Protein AF-A6K0W7-F1 (afdb_monomer_lite)

Secondary structure (DSSP, 8-state):
------------TTT-------GGGGSHHHHHTT-TT----------------------

Radius of gyration: 18.49 Å; chains: 1; bounding box: 44×36×51 Å

Foldseek 3Di:
DDPPPQPPCPVDVPDDDDDDDDPPCVDVVVVCVPCVVDDDRDDDDDDDDPDDPPPPPDD

Sequence (59 aa):
MASSDCEDHAGQEGETFLYFAYGSNLLTERIHLRNPSAVFCCVARLQVSAVVPDTRRAG

Structure (mmCIF, N/CA/C/O backbone):
data_AF-A6K0W7-F1
#
_entry.id   AF-A6K0W7-F1
#
loop_
_atom_site.group_PDB
_atom_site.id
_atom_site.type_symbol
_atom_site.label_atom_id
_atom_site.label_alt_id
_atom_site.label_comp_id
_atom_site.label_asym_id
_atom_site.label_entity_id
_atom_site.label_seq_id
_atom_site.pdbx_PDB_ins_code
_atom_site.Cartn_x
_atom_site.Cartn_y
_atom_site.Cartn_z
_atom_site.occupancy
_atom_site.B_iso_or_equiv
_atom_site.auth_seq_id
_atom_site.auth_comp_id
_atom_site.auth_asym_id
_atom_site.auth_atom_id
_atom_site.pdbx_PDB_model_num
ATOM 1 N N . MET A 1 1 ? -14.188 2.483 -19.691 1.00 40.97 1 MET A N 1
ATOM 2 C CA . MET A 1 1 ? -14.496 1.752 -18.448 1.00 40.97 1 MET A CA 1
ATOM 3 C C . MET A 1 1 ? -13.767 0.430 -18.533 1.00 40.97 1 MET A C 1
ATOM 5 O O . MET A 1 1 ? -14.061 -0.329 -19.442 1.00 40.97 1 MET A O 1
ATOM 9 N N . ALA A 1 2 ? -12.769 0.217 -17.682 1.00 38.12 2 ALA A N 1
ATOM 10 C CA . ALA A 1 2 ? -12.106 -1.070 -17.534 1.00 38.12 2 ALA A CA 1
ATOM 11 C C . ALA A 1 2 ? -12.393 -1.526 -16.104 1.00 38.12 2 ALA A C 1
ATOM 13 O O . ALA A 1 2 ? -11.752 -1.065 -15.162 1.00 38.12 2 ALA A O 1
ATOM 14 N N . SER A 1 3 ? -13.431 -2.339 -15.936 1.00 51.28 3 SER A N 1
ATOM 15 C CA . SER A 1 3 ? -13.530 -3.223 -14.783 1.00 51.28 3 SER A CA 1
ATOM 16 C C . SER A 1 3 ? -12.437 -4.265 -14.984 1.00 51.28 3 SER A C 1
ATOM 18 O O . SER A 1 3 ? -12.612 -5.227 -15.724 1.00 51.28 3 SER A O 1
ATOM 20 N N . SER A 1 4 ? -11.250 -3.988 -14.449 1.00 53.47 4 SER A N 1
ATOM 21 C CA . SER A 1 4 ? -10.262 -5.039 -14.266 1.00 53.47 4 SER A CA 1
ATOM 22 C C . SER A 1 4 ? -10.764 -5.829 -13.071 1.00 53.47 4 SER A C 1
ATOM 24 O O . SER A 1 4 ? -10.654 -5.357 -11.939 1.00 53.47 4 SER A O 1
ATOM 26 N N . ASP A 1 5 ? -11.396 -6.964 -13.345 1.00 50.62 5 ASP A N 1
ATOM 27 C CA . ASP A 1 5 ? -11.711 -7.960 -12.335 1.00 50.62 5 ASP A CA 1
ATOM 28 C C . ASP A 1 5 ? -10.374 -8.416 -11.742 1.00 50.62 5 ASP A C 1
ATOM 30 O O . ASP A 1 5 ? -9.629 -9.197 -12.331 1.00 50.62 5 ASP A O 1
ATOM 34 N N . CYS A 1 6 ? -10.000 -7.802 -10.619 1.00 57.09 6 CYS A N 1
ATOM 35 C CA . CYS A 1 6 ? -8.934 -8.300 -9.770 1.00 57.09 6 CYS A CA 1
ATOM 36 C C . CYS A 1 6 ? -9.473 -9.604 -9.201 1.00 57.09 6 CYS A C 1
ATOM 38 O O . CYS A 1 6 ? -10.289 -9.572 -8.281 1.00 57.09 6 CYS A O 1
ATOM 40 N N . GLU A 1 7 ? -9.093 -10.725 -9.810 1.00 57.31 7 GLU A N 1
ATOM 41 C CA . GLU A 1 7 ? -9.470 -12.034 -9.305 1.00 57.31 7 GLU A CA 1
ATOM 42 C C . GLU A 1 7 ? -9.030 -12.135 -7.843 1.00 57.31 7 GLU A C 1
ATOM 44 O O . GLU A 1 7 ? -7.854 -12.001 -7.494 1.00 57.31 7 GLU A O 1
ATOM 49 N N . ASP A 1 8 ? -10.033 -12.290 -6.985 1.00 58.06 8 ASP A N 1
ATOM 50 C CA . ASP A 1 8 ? -9.893 -12.538 -5.565 1.00 58.06 8 ASP A CA 1
ATOM 51 C C . ASP A 1 8 ? -9.328 -13.950 -5.406 1.00 58.06 8 ASP A C 1
ATOM 53 O O . ASP A 1 8 ? -10.051 -14.939 -5.308 1.00 58.06 8 ASP A O 1
ATOM 57 N N . HIS A 1 9 ? -8.001 -14.070 -5.428 1.00 57.31 9 HIS A N 1
ATOM 58 C CA . HIS A 1 9 ? -7.318 -15.273 -4.970 1.00 57.31 9 HI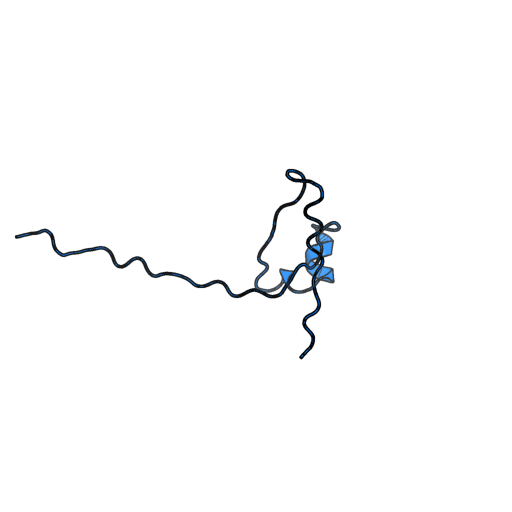S A CA 1
ATOM 59 C C . HIS A 1 9 ? -7.391 -15.347 -3.436 1.00 57.31 9 HIS A C 1
ATOM 61 O O . HIS A 1 9 ? -6.370 -15.374 -2.751 1.00 57.31 9 HIS A O 1
ATOM 67 N N . ALA A 1 10 ? -8.603 -15.440 -2.887 1.00 54.28 10 ALA A N 1
ATOM 68 C CA . ALA A 1 10 ? -8.881 -15.837 -1.508 1.00 54.28 10 ALA A CA 1
ATOM 69 C C . ALA A 1 10 ? -8.608 -17.344 -1.296 1.00 54.28 10 ALA A C 1
ATOM 71 O O . ALA A 1 10 ? -9.375 -18.064 -0.668 1.00 54.28 10 ALA A O 1
ATOM 72 N N . GLY A 1 11 ? -7.509 -17.854 -1.863 1.00 49.28 11 GLY A N 1
ATOM 73 C CA . GLY A 1 11 ? -7.145 -19.272 -1.856 1.00 49.28 11 GLY A CA 1
ATOM 74 C C . GLY A 1 11 ? -6.392 -19.736 -0.609 1.00 49.28 11 GLY A C 1
ATOM 75 O O . GLY A 1 11 ? -6.006 -20.898 -0.546 1.00 49.28 11 GLY A O 1
ATOM 76 N N . GLN A 1 12 ? -6.158 -18.858 0.370 1.00 50.47 12 GLN A N 1
ATOM 77 C CA . GLN A 1 12 ? -5.546 -19.200 1.655 1.00 50.47 12 GLN A CA 1
ATOM 78 C C . GLN A 1 12 ? -6.150 -18.316 2.748 1.00 50.47 12 GLN A C 1
ATOM 80 O O . GLN A 1 12 ? -5.603 -17.271 3.109 1.00 50.47 12 GLN A O 1
ATOM 85 N N . GLU A 1 13 ? -7.314 -18.722 3.249 1.00 54.28 13 GLU A N 1
ATOM 86 C CA . GLU A 1 13 ? -8.009 -18.102 4.381 1.00 54.28 13 GLU A CA 1
ATOM 87 C C . GLU A 1 13 ? -7.157 -18.236 5.663 1.00 54.28 13 GLU A C 1
ATOM 89 O O . GLU A 1 13 ? -7.381 -19.103 6.502 1.00 54.28 13 GLU A O 1
ATOM 94 N N . GLY A 1 14 ? -6.110 -17.416 5.794 1.00 60.47 14 GLY A N 1
ATOM 95 C CA . GLY A 1 14 ? -5.237 -17.381 6.972 1.00 60.47 14 GLY A CA 1
ATOM 96 C C . GLY A 1 14 ? -3.791 -16.931 6.741 1.00 60.47 14 GLY A C 1
ATOM 97 O O . GLY A 1 14 ? -3.119 -16.595 7.713 1.00 60.47 14 GLY A O 1
ATOM 98 N N . GLU A 1 15 ? -3.300 -16.889 5.498 1.00 82.31 15 GLU A N 1
ATOM 99 C CA . GLU A 1 15 ? -1.876 -16.595 5.222 1.00 82.31 15 GLU A CA 1
ATOM 100 C C . GLU A 1 15 ? -1.622 -15.171 4.704 1.00 82.31 15 GLU A C 1
ATOM 102 O O . GLU A 1 15 ? -0.490 -14.690 4.738 1.00 82.31 15 GLU A O 1
ATOM 107 N N . THR A 1 16 ? -2.667 -14.467 4.257 1.00 87.44 16 THR A N 1
ATOM 108 C CA . THR A 1 16 ? -2.55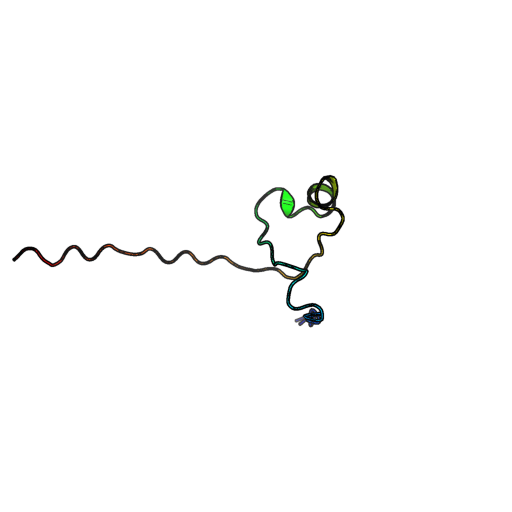1 -13.120 3.675 1.00 87.44 16 THR A CA 1
ATOM 109 C C . THR A 1 16 ? -3.463 -12.128 4.393 1.00 87.44 16 THR A C 1
ATOM 111 O O . THR A 1 16 ? -4.550 -12.474 4.848 1.00 87.44 16 THR A O 1
ATOM 114 N N . PHE A 1 17 ? -3.029 -10.870 4.485 1.00 93.00 17 PHE A N 1
ATOM 115 C CA . PHE A 1 17 ? -3.829 -9.759 4.998 1.00 93.00 17 PHE A CA 1
ATOM 116 C C . PHE A 1 17 ? -3.810 -8.588 4.013 1.00 93.00 17 PHE A C 1
ATOM 118 O O . PHE A 1 17 ? -2.861 -8.410 3.250 1.00 93.00 17 PHE A O 1
ATOM 125 N N . LEU A 1 18 ? -4.855 -7.761 4.051 1.00 93.88 18 LEU A N 1
ATOM 126 C CA . LEU A 1 18 ? -4.943 -6.557 3.229 1.00 93.88 18 LEU A CA 1
ATOM 127 C C . LEU A 1 18 ? -4.315 -5.362 3.954 1.00 93.88 18 LEU A C 1
ATOM 129 O O . LEU A 1 18 ? -4.605 -5.098 5.121 1.00 93.88 18 LEU A O 1
ATOM 133 N N . TYR A 1 19 ? -3.478 -4.608 3.240 1.00 95.12 19 TYR A N 1
ATOM 134 C CA . TYR A 1 19 ? -2.827 -3.396 3.734 1.00 95.12 19 TYR A CA 1
ATOM 135 C C . TYR A 1 19 ? -3.252 -2.182 2.904 1.00 95.12 19 TYR A C 1
ATOM 137 O O . TYR A 1 19 ? -2.939 -2.082 1.718 1.00 95.12 19 TYR A O 1
ATOM 145 N N . PHE A 1 20 ? -3.939 -1.228 3.537 1.00 95.94 20 PHE A N 1
ATOM 146 C CA . PHE A 1 20 ? -4.277 0.046 2.904 1.00 95.94 20 PHE A CA 1
ATOM 147 C C . PHE A 1 20 ? -3.075 0.999 2.960 1.00 95.94 20 PHE A C 1
ATOM 149 O O . PHE A 1 20 ? -2.818 1.648 3.977 1.00 95.94 20 PHE A O 1
ATOM 156 N N . ALA A 1 21 ? -2.321 1.075 1.864 1.00 97.00 21 ALA A N 1
ATOM 157 C CA . ALA A 1 21 ? -1.198 1.992 1.744 1.00 97.00 21 ALA A CA 1
ATOM 158 C C . ALA A 1 21 ? -1.672 3.442 1.565 1.00 97.00 21 ALA A C 1
ATOM 160 O O . ALA A 1 21 ? -2.563 3.742 0.773 1.00 97.00 21 ALA A O 1
ATOM 161 N N . TYR A 1 22 ? -1.004 4.363 2.252 1.00 96.19 22 TYR A N 1
ATOM 162 C CA . TYR A 1 22 ? -1.112 5.799 2.027 1.00 96.19 22 TYR A CA 1
ATOM 163 C C . TYR A 1 22 ? 0.292 6.416 2.074 1.00 96.19 22 TYR A C 1
ATOM 165 O O . TYR A 1 22 ? 1.188 5.928 2.767 1.00 96.19 22 TYR A O 1
ATOM 173 N N . GLY A 1 23 ? 0.524 7.472 1.293 1.00 96.69 23 GLY A N 1
ATOM 174 C CA . GLY A 1 23 ? 1.846 8.091 1.180 1.00 96.69 23 GLY A CA 1
ATOM 175 C C . GLY A 1 23 ? 2.860 7.217 0.434 1.00 96.69 23 GLY A C 1
ATOM 176 O O . GLY A 1 23 ? 2.574 6.667 -0.622 1.00 96.69 23 GLY A O 1
ATOM 177 N N . SER A 1 24 ? 4.082 7.104 0.954 1.00 97.38 24 SER A N 1
ATOM 178 C CA . SER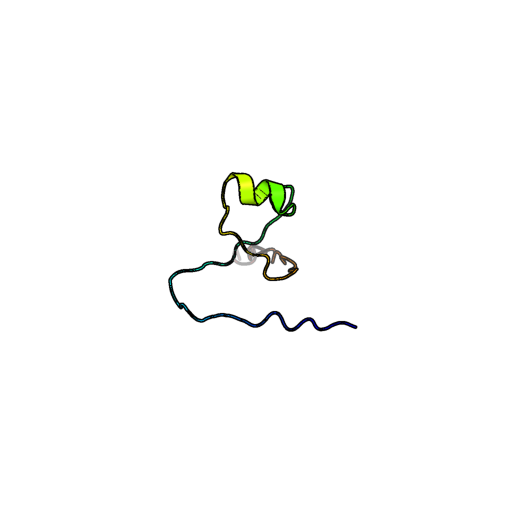 A 1 24 ? 5.222 6.583 0.187 1.00 97.38 24 SER A CA 1
ATOM 179 C C . SER A 1 24 ? 5.145 5.093 -0.174 1.00 97.38 24 SER A C 1
ATOM 181 O O . SER A 1 24 ? 5.760 4.665 -1.145 1.00 97.38 24 SER A O 1
ATOM 183 N N . ASN A 1 25 ? 4.379 4.308 0.588 1.00 96.94 25 ASN A N 1
ATOM 184 C CA . ASN A 1 25 ? 4.188 2.881 0.313 1.00 96.94 25 ASN A CA 1
ATOM 185 C C . ASN A 1 25 ? 3.266 2.625 -0.891 1.00 96.94 25 ASN A C 1
ATOM 187 O O . ASN A 1 25 ? 3.099 1.477 -1.280 1.00 96.94 25 ASN A O 1
ATOM 191 N N . LEU A 1 26 ? 2.695 3.678 -1.493 1.00 96.62 26 LEU A N 1
ATOM 192 C CA . LEU A 1 26 ? 2.012 3.593 -2.785 1.00 96.62 26 LEU A CA 1
ATOM 193 C C . LEU A 1 26 ? 2.977 3.263 -3.935 1.00 96.62 26 LEU A C 1
ATOM 195 O O . LEU A 1 26 ? 2.543 2.753 -4.962 1.00 96.62 26 LEU A O 1
ATOM 199 N N . LEU A 1 27 ? 4.275 3.554 -3.781 1.00 97.25 27 LEU A N 1
ATOM 200 C CA . LEU A 1 27 ? 5.283 3.184 -4.768 1.00 97.25 27 LEU A CA 1
ATOM 201 C C . LEU A 1 27 ? 5.720 1.733 -4.539 1.00 97.25 27 LEU A C 1
ATOM 203 O O . LEU A 1 27 ? 6.348 1.431 -3.522 1.00 97.25 27 LEU A O 1
ATOM 207 N N . THR A 1 28 ? 5.437 0.866 -5.512 1.00 94.75 28 THR A N 1
ATOM 208 C CA . THR A 1 28 ? 5.761 -0.571 -5.485 1.00 94.75 28 THR A CA 1
ATOM 209 C C . THR A 1 28 ? 7.223 -0.834 -5.126 1.00 94.75 28 THR A C 1
ATOM 211 O O . THR A 1 28 ? 7.510 -1.583 -4.197 1.00 94.75 28 THR A O 1
ATOM 214 N N . GLU A 1 29 ? 8.154 -0.130 -5.775 1.00 97.25 29 GLU A N 1
ATOM 215 C CA . GLU A 1 29 ? 9.591 -0.268 -5.507 1.00 97.25 29 GLU A CA 1
ATOM 216 C C . GLU A 1 29 ? 9.931 0.009 -4.041 1.00 97.25 29 GLU A C 1
ATOM 218 O O . GLU A 1 29 ? 10.723 -0.702 -3.428 1.00 97.25 29 GLU A O 1
ATOM 223 N N . ARG A 1 30 ? 9.288 1.016 -3.441 1.00 98.00 30 ARG A N 1
ATOM 224 C CA . ARG A 1 30 ? 9.541 1.398 -2.055 1.00 98.00 30 ARG A CA 1
ATOM 225 C C . ARG A 1 30 ? 8.977 0.391 -1.062 1.00 98.00 30 ARG A C 1
ATOM 227 O O . ARG A 1 30 ? 9.660 0.081 -0.086 1.00 98.00 30 ARG A O 1
ATOM 234 N N . ILE A 1 31 ? 7.750 -0.095 -1.264 1.00 97.69 31 ILE A N 1
ATOM 235 C CA . ILE A 1 31 ? 7.151 -1.085 -0.356 1.00 97.69 31 ILE A CA 1
ATOM 236 C C . ILE A 1 31 ?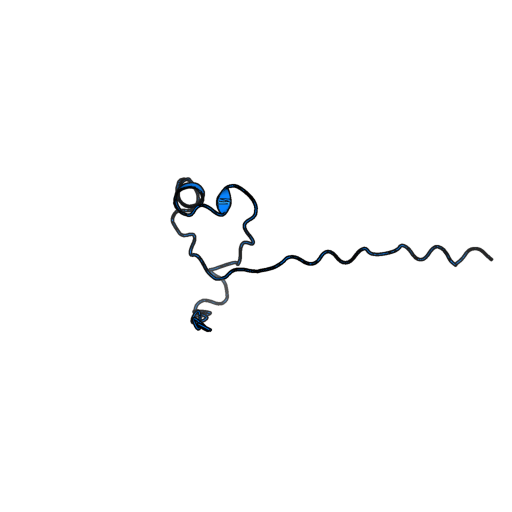 7.899 -2.423 -0.431 1.00 97.69 31 ILE A C 1
ATOM 238 O O . ILE A 1 31 ? 8.115 -3.052 0.609 1.00 97.69 31 ILE A O 1
ATOM 242 N N . HIS A 1 32 ? 8.393 -2.800 -1.614 1.00 98.19 32 HIS A N 1
ATOM 243 C CA . HIS A 1 32 ? 9.179 -4.017 -1.837 1.00 98.19 32 HIS A CA 1
ATOM 244 C C . HIS A 1 32 ? 10.569 -4.004 -1.197 1.00 98.19 32 HIS A C 1
ATOM 246 O O . HIS A 1 32 ? 11.091 -5.079 -0.916 1.00 98.19 32 HIS A O 1
ATOM 252 N N . LEU A 1 33 ? 11.138 -2.838 -0.853 1.00 98.00 33 LEU A N 1
ATOM 253 C CA . LEU A 1 33 ? 12.406 -2.768 -0.101 1.00 98.00 33 LEU A CA 1
ATOM 254 C C . LEU A 1 33 ? 12.352 -3.517 1.240 1.00 98.00 33 LEU A C 1
ATOM 256 O O . LEU A 1 33 ? 13.380 -3.991 1.718 1.00 98.00 33 LEU A O 1
ATOM 260 N N . ARG A 1 34 ? 11.176 -3.577 1.881 1.00 97.69 34 ARG A N 1
ATOM 261 C CA . ARG A 1 34 ? 10.974 -4.270 3.169 1.00 97.69 34 ARG A CA 1
ATOM 262 C C . ARG A 1 34 ? 9.909 -5.358 3.127 1.00 97.69 34 ARG A C 1
ATOM 264 O O . ARG A 1 34 ? 9.937 -6.244 3.969 1.00 97.69 34 ARG A O 1
ATOM 271 N N . ASN A 1 35 ? 8.988 -5.294 2.170 1.00 96.38 35 ASN A N 1
ATOM 272 C CA . ASN A 1 35 ? 7.894 -6.247 2.018 1.00 96.38 35 ASN A CA 1
ATOM 273 C C . ASN A 1 35 ? 7.909 -6.786 0.579 1.00 96.38 35 ASN A C 1
ATOM 275 O O . ASN A 1 35 ? 7.046 -6.414 -0.215 1.00 96.38 35 ASN A O 1
ATOM 279 N N . PRO A 1 36 ? 8.902 -7.611 0.200 1.00 96.75 36 PRO A N 1
ATOM 280 C CA . PRO A 1 36 ? 9.057 -8.078 -1.181 1.00 96.75 36 PRO A CA 1
ATOM 281 C C . PRO A 1 36 ? 7.886 -8.948 -1.663 1.00 96.75 36 PRO A C 1
ATOM 283 O O . PRO A 1 36 ? 7.668 -9.063 -2.862 1.00 96.75 36 PRO A O 1
ATOM 286 N N . SER A 1 37 ? 7.113 -9.536 -0.745 1.00 95.50 37 SER A N 1
ATOM 287 C CA . SER A 1 37 ? 5.910 -10.319 -1.048 1.00 95.50 37 SER A CA 1
ATOM 288 C C . SER A 1 37 ? 4.638 -9.480 -1.211 1.00 95.50 37 SER A C 1
ATOM 290 O O . SER A 1 37 ? 3.586 -10.042 -1.499 1.00 95.50 37 SER A O 1
ATOM 292 N N . ALA A 1 38 ? 4.684 -8.158 -1.002 1.00 95.75 38 ALA A N 1
ATOM 293 C CA . ALA A 1 38 ? 3.495 -7.319 -1.120 1.00 95.75 38 ALA A CA 1
ATOM 294 C C . ALA A 1 38 ? 2.983 -7.301 -2.570 1.00 95.75 38 ALA A C 1
ATOM 296 O O . ALA A 1 38 ? 3.743 -7.035 -3.500 1.00 95.75 38 ALA A O 1
ATOM 297 N N . VAL A 1 39 ? 1.686 -7.525 -2.763 1.00 95.06 39 VAL A N 1
ATOM 298 C CA . VAL A 1 39 ? 1.042 -7.518 -4.083 1.00 95.06 39 VAL A CA 1
ATOM 299 C C . VAL A 1 39 ? 0.024 -6.384 -4.142 1.00 95.06 39 VAL A C 1
ATOM 301 O O . VAL A 1 39 ? -0.694 -6.125 -3.175 1.00 95.06 39 VAL A O 1
ATOM 304 N N . PHE A 1 40 ? -0.026 -5.675 -5.271 1.00 94.75 40 PHE A N 1
ATOM 305 C CA . PHE A 1 40 ? -1.074 -4.687 -5.511 1.00 94.75 40 PHE A CA 1
ATOM 306 C C . PHE A 1 40 ? -2.425 -5.397 -5.668 1.00 94.75 40 PHE A C 1
ATOM 308 O O . PHE A 1 40 ? -2.558 -6.268 -6.520 1.00 94.75 40 PHE A O 1
ATOM 315 N N . CYS A 1 41 ? -3.415 -5.000 -4.866 1.00 94.50 41 CYS A N 1
ATOM 316 C CA . CYS A 1 41 ? -4.776 -5.536 -4.936 1.00 94.50 41 CYS A CA 1
ATOM 317 C C . CYS A 1 41 ? -5.714 -4.572 -5.680 1.00 94.50 41 CYS A C 1
ATOM 319 O O . CYS A 1 41 ? -6.135 -4.848 -6.798 1.00 94.50 41 CYS A O 1
ATOM 321 N N . CYS A 1 42 ? -6.021 -3.405 -5.104 1.00 94.69 42 CYS A N 1
ATOM 322 C CA . CYS A 1 42 ? -6.911 -2.427 -5.730 1.00 94.69 42 CYS A CA 1
ATOM 323 C C . CYS A 1 42 ? -6.707 -1.007 -5.174 1.00 94.69 42 CYS A C 1
ATOM 325 O O . CYS A 1 42 ? -6.004 -0.795 -4.184 1.00 94.69 42 CYS A O 1
ATOM 327 N N . VAL A 1 43 ? -7.346 -0.018 -5.809 1.00 95.75 43 VAL A N 1
ATOM 328 C CA . VAL A 1 43 ? -7.462 1.346 -5.267 1.00 95.75 43 VAL A CA 1
ATOM 329 C C . VAL A 1 43 ? -8.714 1.430 -4.395 1.00 95.75 43 VAL A C 1
ATOM 331 O O . VAL A 1 43 ? -9.806 1.096 -4.848 1.00 95.75 43 VAL A O 1
ATOM 334 N N . ALA A 1 44 ? -8.574 1.934 -3.168 1.00 94.69 44 ALA A N 1
ATOM 335 C CA . ALA A 1 44 ? -9.679 2.098 -2.224 1.00 94.69 44 ALA A CA 1
ATOM 336 C C . ALA A 1 44 ? -9.711 3.511 -1.616 1.00 94.69 44 ALA A C 1
ATOM 338 O O . ALA A 1 44 ? -8.750 4.277 -1.713 1.00 94.69 44 ALA A O 1
ATOM 339 N N . ARG A 1 45 ? -10.830 3.868 -0.972 1.00 94.81 45 ARG A N 1
ATOM 340 C CA . ARG A 1 45 ? -11.017 5.158 -0.293 1.00 94.81 45 ARG A CA 1
ATOM 341 C C . ARG A 1 45 ? -11.440 4.930 1.153 1.00 94.81 45 ARG A C 1
ATOM 343 O O . ARG A 1 45 ? -12.512 4.388 1.399 1.00 94.81 45 ARG A O 1
ATOM 350 N N . LEU A 1 46 ? -10.616 5.377 2.098 1.00 92.94 46 LEU A N 1
ATOM 351 C CA . LEU A 1 46 ? -10.938 5.318 3.522 1.00 92.94 46 LEU A CA 1
ATOM 352 C C . LEU A 1 46 ? -11.935 6.430 3.884 1.00 92.94 46 LEU A C 1
ATOM 354 O O . LEU A 1 46 ? -11.661 7.607 3.652 1.00 92.94 46 LEU A O 1
ATOM 358 N N . GLN A 1 47 ? -13.083 6.063 4.454 1.00 93.44 47 GLN A N 1
ATOM 359 C CA . GLN A 1 47 ? -14.108 7.005 4.907 1.00 93.44 47 GLN A CA 1
ATOM 360 C C . GLN A 1 47 ? -14.125 7.040 6.441 1.00 93.44 47 GLN A C 1
ATOM 362 O O . GLN A 1 47 ? -14.395 6.029 7.081 1.00 93.44 47 GLN A O 1
ATOM 367 N N . VAL A 1 48 ? -13.816 8.196 7.037 1.00 89.19 48 VAL A N 1
ATOM 368 C CA . VAL A 1 48 ? -13.796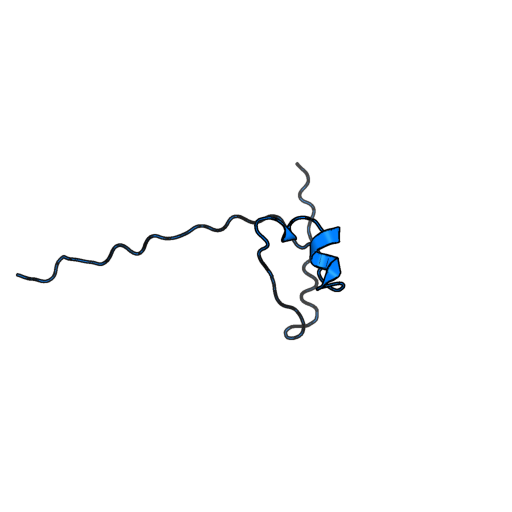 8.363 8.499 1.00 89.19 48 VAL A CA 1
ATOM 369 C C . VAL A 1 48 ? -15.177 8.811 8.966 1.00 89.19 48 VAL A C 1
ATOM 371 O O . VAL A 1 48 ? -15.603 9.928 8.677 1.00 89.19 48 VAL A O 1
ATOM 374 N N . SER A 1 49 ? -15.883 7.950 9.696 1.00 86.19 49 SER A N 1
ATOM 375 C CA . SER A 1 49 ? -17.095 8.350 10.409 1.00 86.19 49 SER A CA 1
ATOM 376 C C . SER A 1 49 ? -16.701 9.108 11.675 1.00 86.19 49 SER A C 1
ATOM 378 O O . SER A 1 49 ? -16.125 8.526 12.596 1.00 86.19 49 SER A O 1
ATOM 380 N N . ALA A 1 50 ? -17.009 10.402 11.738 1.00 81.12 50 ALA A N 1
ATOM 381 C CA . ALA A 1 50 ? -16.911 11.147 12.985 1.00 81.12 50 ALA A CA 1
ATOM 382 C C . ALA A 1 50 ? -17.981 10.621 13.953 1.00 81.12 50 ALA A C 1
ATOM 384 O O . ALA A 1 50 ? -19.177 10.796 13.718 1.00 81.12 50 ALA A O 1
ATOM 385 N N . VAL A 1 51 ? -17.561 9.958 15.031 1.00 80.25 51 VAL A N 1
ATOM 386 C CA . VAL A 1 51 ? -18.464 9.642 16.140 1.00 80.25 51 VAL A CA 1
ATOM 387 C C . VAL A 1 51 ? -18.699 10.946 16.888 1.00 80.25 51 VAL A C 1
ATOM 389 O O . VAL A 1 51 ? -17.800 11.455 17.555 1.00 80.25 51 VAL A O 1
ATOM 392 N N . VAL A 1 52 ? -19.889 11.521 16.734 1.00 80.00 52 VAL A N 1
ATOM 393 C CA . VAL A 1 52 ? -20.300 12.671 17.540 1.00 80.00 52 VAL A CA 1
ATOM 394 C C . VAL A 1 52 ? -20.686 12.128 18.918 1.00 80.00 52 VAL A C 1
ATOM 396 O O . VAL A 1 52 ? -21.620 11.328 18.989 1.00 80.00 52 VAL A O 1
ATOM 399 N N . PRO A 1 53 ? -19.982 12.492 20.006 1.00 77.25 53 PRO A N 1
ATOM 400 C CA . PRO A 1 53 ? -20.391 12.081 21.341 1.00 77.25 53 PRO A CA 1
ATOM 401 C C . PRO A 1 53 ? -21.769 12.679 21.649 1.00 77.25 53 PRO A C 1
ATOM 403 O O . PRO A 1 53 ? -21.978 13.883 21.495 1.00 77.25 53 PRO A O 1
ATOM 406 N N . ASP A 1 54 ? -22.714 11.833 22.058 1.00 77.69 54 ASP A N 1
ATOM 407 C CA . ASP A 1 54 ? -24.057 12.265 22.441 1.00 77.69 54 ASP A CA 1
ATOM 408 C C . ASP A 1 54 ? -23.981 13.042 23.764 1.00 77.69 54 ASP A C 1
ATOM 410 O O . ASP A 1 54 ? -23.805 12.471 24.840 1.00 77.69 54 ASP A O 1
ATOM 414 N N . THR A 1 55 ? -24.046 14.371 23.688 1.00 70.75 55 THR A N 1
ATOM 415 C CA . THR A 1 55 ? -23.982 15.262 24.854 1.00 70.75 55 THR A CA 1
ATOM 416 C C . THR A 1 55 ? -25.352 15.543 25.480 1.00 70.75 55 THR A C 1
ATOM 418 O O . THR A 1 55 ? -25.463 16.435 26.320 1.00 70.75 55 THR A O 1
ATOM 421 N N . ARG A 1 56 ? -26.418 14.801 25.140 1.00 69.88 56 ARG A N 1
ATOM 422 C CA . ARG A 1 56 ? -27.788 15.100 25.610 1.00 69.88 56 ARG A CA 1
ATOM 423 C C . ARG A 1 56 ? -28.321 14.190 26.718 1.00 69.88 56 ARG A C 1
ATOM 425 O O . ARG A 1 56 ? -29.453 13.715 26.643 1.00 69.88 56 ARG A O 1
ATOM 432 N N . ARG A 1 57 ? -27.570 14.002 27.805 1.00 63.41 57 ARG A N 1
ATOM 433 C CA . ARG A 1 57 ? -28.140 13.389 29.022 1.00 63.41 57 ARG A CA 1
ATOM 434 C C . ARG A 1 57 ? -27.630 14.016 30.319 1.00 63.41 57 ARG A C 1
ATOM 436 O O . ARG A 1 57 ? -27.086 13.341 31.181 1.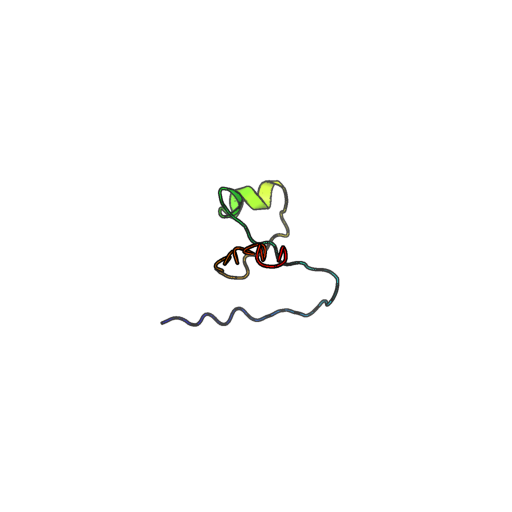00 63.41 57 ARG A O 1
ATOM 443 N N . ALA A 1 58 ? -27.827 15.323 30.445 1.00 59.50 58 ALA A N 1
ATOM 444 C CA . ALA A 1 58 ? -27.854 16.004 31.734 1.00 59.50 58 ALA A CA 1
ATOM 445 C C . ALA A 1 58 ? -29.093 16.908 31.751 1.00 59.50 58 ALA A C 1
ATOM 447 O O . ALA A 1 58 ? -29.085 18.002 31.190 1.00 59.50 58 ALA A O 1
ATOM 448 N N . GLY A 1 59 ? -30.174 16.378 32.313 1.00 61.34 59 GLY A N 1
ATOM 449 C CA . GLY A 1 59 ? -31.448 17.037 32.567 1.00 61.34 59 GLY A CA 1
ATOM 450 C C . GLY A 1 59 ? -32.129 16.319 33.714 1.00 61.34 59 GLY A C 1
ATOM 451 O O . GLY A 1 59 ? -32.022 15.070 33.733 1.00 61.34 59 GLY A O 1
#

Organism: Rattus norvegicus (NCBI:txid10116)

InterPro domains:
  IPR013024 Gamma-glutamyl cyclotransferase-like [cd06661] (19-47)
  IPR017939 Gamma-glutamylcyclotransferase [PTHR12935] (3-54)

pLDDT: mean 80.88, std 18.64, range [38.12, 98.19]